Protein AF-Q21X79-F1 (afdb_monomer_lite)

Radius of gyration: 15.21 Å; chains: 1; bounding box: 32×27×43 Å

Foldseek 3Di:
DPVVVVLVVLVVVLVVLLCVLPPPVNLVVQPDPDDDVNHRSSVVSVVVSVVVSVVSVCVSVVVD

Structure (mmCIF, N/CA/C/O backbone):
data_AF-Q21X79-F1
#
_entry.id   AF-Q21X79-F1
#
loop_
_atom_site.group_PDB
_atom_site.id
_atom_site.type_symbol
_atom_site.label_atom_id
_atom_site.label_alt_id
_atom_site.label_comp_id
_atom_site.label_asym_id
_atom_site.label_entity_id
_atom_site.label_seq_id
_atom_site.pdbx_PDB_ins_code
_atom_site.Cartn_x
_atom_site.Cartn_y
_atom_site.Cartn_z
_atom_site.occupancy
_atom_site.B_iso_or_equiv
_atom_site.auth_seq_id
_atom_site.auth_comp_id
_atom_site.auth_asym_id
_atom_site.auth_atom_id
_atom_site.pdbx_PDB_model_num
ATOM 1 N N . MET A 1 1 ? -21.517 2.161 24.406 1.00 41.59 1 MET A N 1
ATOM 2 C CA . MET A 1 1 ? -20.276 2.940 24.182 1.00 41.59 1 MET A CA 1
ATOM 3 C C . MET A 1 1 ? -19.103 1.97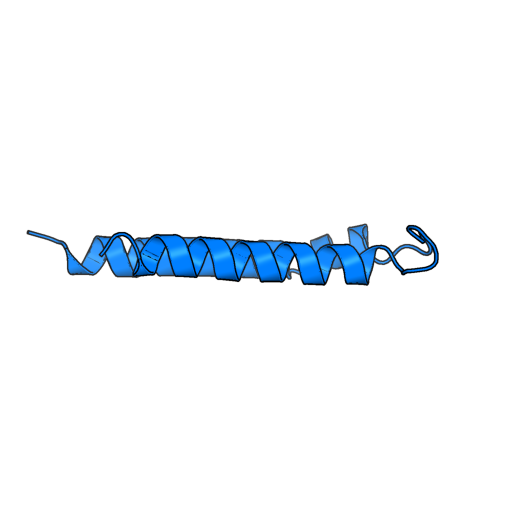5 23.972 1.00 41.59 1 MET A C 1
ATOM 5 O O . MET A 1 1 ? -18.452 1.630 24.940 1.00 41.59 1 MET A O 1
ATOM 9 N N . ASN A 1 2 ? -18.839 1.524 22.732 1.00 45.91 2 ASN A N 1
ATOM 10 C CA . ASN A 1 2 ? -17.730 0.599 22.387 1.00 45.91 2 ASN A CA 1
ATOM 11 C C . ASN A 1 2 ? -16.705 1.258 21.432 1.00 45.91 2 ASN A C 1
ATOM 13 O O . ASN A 1 2 ? -16.284 0.669 20.440 1.00 45.91 2 ASN A O 1
ATOM 17 N N . GLN A 1 3 ? -16.313 2.505 21.709 1.00 55.28 3 GLN A N 1
ATOM 18 C CA . GLN A 1 3 ? -15.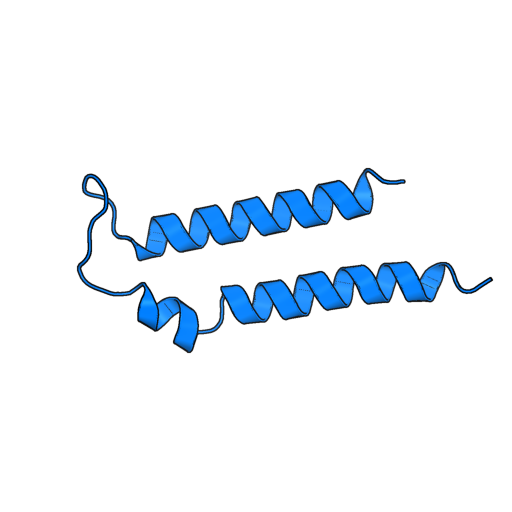431 3.298 20.830 1.00 55.28 3 GLN A CA 1
ATOM 19 C C . GLN A 1 3 ? -13.989 2.751 20.725 1.00 55.28 3 GLN A C 1
ATOM 21 O O . GLN A 1 3 ? -13.253 3.115 19.810 1.00 55.28 3 GLN A O 1
ATOM 26 N N . SER A 1 4 ? -13.562 1.888 21.653 1.00 57.16 4 SER A N 1
ATOM 27 C CA . SER A 1 4 ? -12.255 1.215 21.613 1.00 57.16 4 SER A CA 1
ATOM 28 C C . SER A 1 4 ? -12.216 0.090 20.576 1.00 57.16 4 SER A C 1
ATOM 30 O O . SER A 1 4 ? -11.234 -0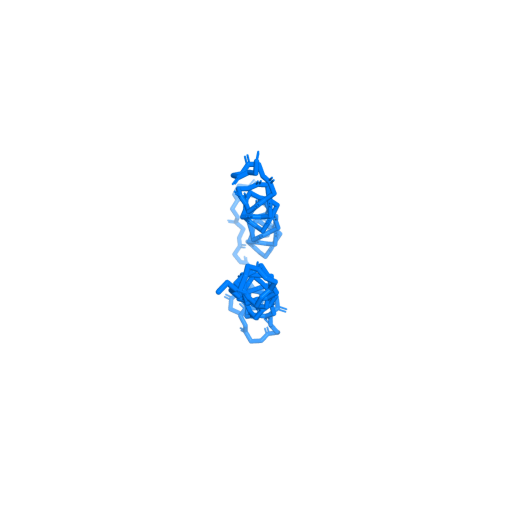.049 19.847 1.00 57.16 4 SER A O 1
ATOM 32 N N . ASN A 1 5 ? -13.307 -0.670 20.463 1.00 63.66 5 ASN A N 1
ATOM 33 C CA . ASN A 1 5 ? -13.373 -1.852 19.609 1.00 63.66 5 ASN A CA 1
ATOM 34 C C . ASN A 1 5 ? -13.368 -1.474 18.120 1.00 63.66 5 ASN A C 1
ATOM 36 O O . ASN A 1 5 ? -12.681 -2.098 17.322 1.00 63.66 5 ASN A O 1
ATOM 40 N N . THR A 1 6 ? -14.038 -0.382 17.741 1.00 72.75 6 THR A N 1
ATOM 41 C CA . THR A 1 6 ? -14.102 0.081 16.343 1.00 72.75 6 THR A CA 1
ATOM 42 C C . THR A 1 6 ? -12.764 0.590 15.807 1.00 72.75 6 THR A C 1
ATOM 44 O O . THR A 1 6 ? -12.455 0.382 14.633 1.00 72.75 6 THR A O 1
ATOM 47 N N . LYS A 1 7 ? -11.935 1.229 16.645 1.00 74.00 7 LYS A N 1
ATOM 48 C CA . LYS A 1 7 ? -10.577 1.649 16.252 1.00 74.00 7 LYS A CA 1
ATOM 49 C C . LYS A 1 7 ? -9.658 0.453 16.058 1.00 74.00 7 LYS A C 1
ATOM 51 O O . LYS A 1 7 ? -8.996 0.358 15.029 1.00 74.00 7 LYS A O 1
ATOM 56 N N . MET A 1 8 ? -9.662 -0.467 17.021 1.00 79.81 8 MET A N 1
ATOM 57 C CA . MET A 1 8 ? -8.879 -1.698 16.935 1.00 79.81 8 MET A CA 1
ATOM 58 C C . MET A 1 8 ? -9.310 -2.538 15.726 1.00 79.81 8 MET A C 1
ATOM 60 O O . MET A 1 8 ? -8.460 -3.017 14.983 1.00 79.81 8 MET A O 1
ATOM 64 N N . GLN A 1 9 ? -10.613 -2.611 15.447 1.00 85.19 9 GLN A N 1
ATOM 65 C CA . GLN A 1 9 ? -11.158 -3.279 14.268 1.0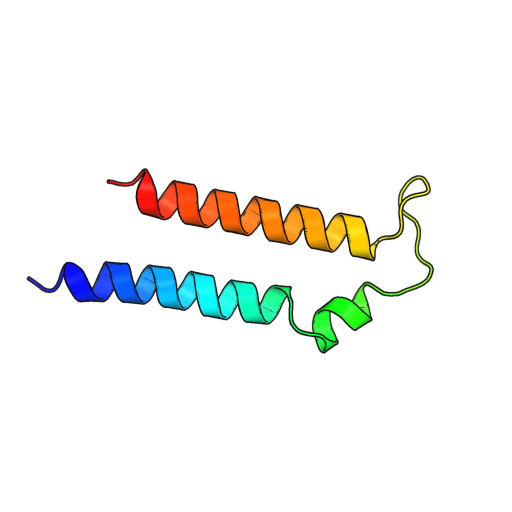0 85.19 9 GLN A CA 1
ATOM 66 C C . GLN A 1 9 ? -10.715 -2.610 12.958 1.00 85.19 9 GLN A C 1
ATOM 68 O O . GLN A 1 9 ? -10.321 -3.307 12.029 1.00 85.19 9 GLN A O 1
ATOM 73 N N . ARG A 1 10 ? -10.713 -1.272 12.868 1.00 85.19 10 ARG A N 1
ATOM 74 C CA . ARG A 1 10 ? -10.203 -0.555 11.683 1.00 85.19 10 ARG A CA 1
ATOM 75 C C . ARG A 1 10 ? -8.720 -0.818 11.436 1.00 85.19 10 ARG A C 1
ATOM 77 O O . ARG A 1 10 ? -8.343 -1.078 10.297 1.00 85.19 10 ARG A O 1
ATOM 84 N N . LEU A 1 11 ? -7.894 -0.784 12.483 1.00 86.88 11 LEU A N 1
ATOM 85 C CA . LEU A 1 11 ? -6.474 -1.124 12.365 1.00 86.88 11 LEU A CA 1
ATOM 86 C C . LEU A 1 11 ? -6.284 -2.590 11.961 1.00 86.88 11 LEU A C 1
ATOM 88 O O . LEU A 1 11 ? -5.458 -2.870 11.100 1.00 86.88 11 LEU A O 1
ATOM 92 N N . ALA A 1 12 ? -7.073 -3.511 12.522 1.00 89.31 12 ALA A N 1
ATOM 93 C CA . ALA A 1 12 ? -7.032 -4.923 12.151 1.00 89.31 12 ALA A CA 1
ATOM 94 C C . ALA A 1 12 ? -7.403 -5.141 10.675 1.00 89.31 12 ALA A C 1
ATOM 96 O O . ALA A 1 12 ? -6.734 -5.905 9.986 1.00 89.31 12 ALA A O 1
ATOM 97 N N . VAL A 1 13 ? -8.410 -4.427 10.158 1.00 90.19 13 VAL A N 1
ATOM 98 C CA . VAL A 1 13 ? -8.773 -4.468 8.732 1.00 90.19 13 VAL A CA 1
ATOM 99 C C . VAL A 1 13 ? -7.626 -3.957 7.860 1.00 90.19 13 VAL A C 1
ATOM 101 O O . VAL A 1 13 ? -7.273 -4.622 6.889 1.00 90.19 13 VAL A O 1
ATOM 104 N N . ILE A 1 14 ? -7.002 -2.828 8.216 1.00 90.31 14 ILE A N 1
ATOM 105 C CA . ILE A 1 14 ? -5.834 -2.302 7.487 1.00 90.31 14 ILE A CA 1
ATOM 106 C C . ILE A 1 14 ? -4.670 -3.297 7.537 1.00 90.31 14 ILE A C 1
ATOM 108 O O . ILE A 1 14 ? -4.004 -3.502 6.529 1.00 90.31 14 ILE A O 1
ATOM 112 N N . PHE A 1 15 ? -4.441 -3.950 8.676 1.00 90.06 15 PHE A N 1
ATOM 113 C CA . PHE A 1 15 ? -3.384 -4.946 8.832 1.00 90.06 15 PHE A CA 1
ATOM 114 C C . PHE A 1 15 ? -3.618 -6.186 7.962 1.00 90.06 15 PHE A C 1
ATOM 116 O O . PHE A 1 15 ? -2.717 -6.613 7.244 1.00 90.06 15 PHE A O 1
ATOM 123 N N . VAL A 1 16 ? -4.829 -6.747 7.979 1.00 93.00 16 VAL A N 1
ATOM 124 C CA . VAL A 1 16 ? -5.189 -7.885 7.118 1.00 93.00 16 VAL A CA 1
ATOM 125 C C . VAL A 1 16 ? -5.079 -7.495 5.644 1.00 93.00 16 VAL A C 1
ATOM 127 O O . VAL A 1 16 ? -4.557 -8.267 4.842 1.00 93.00 16 VAL A O 1
ATOM 130 N N . PHE A 1 17 ? -5.501 -6.281 5.292 1.00 92.81 17 PHE A N 1
ATOM 131 C CA . PHE A 1 17 ? -5.373 -5.751 3.940 1.00 92.81 17 PHE A CA 1
ATOM 132 C C . PHE A 1 17 ? -3.905 -5.585 3.518 1.00 92.81 17 PHE A C 1
ATOM 134 O O . PHE A 1 17 ? -3.533 -6.009 2.427 1.00 92.81 17 PHE A O 1
ATOM 141 N N . ALA A 1 18 ? -3.050 -5.051 4.395 1.00 91.44 18 ALA A N 1
ATOM 142 C CA . ALA A 1 18 ? -1.609 -4.955 4.169 1.00 91.44 18 ALA A CA 1
ATOM 143 C C . ALA A 1 18 ? -0.977 -6.337 3.969 1.00 91.44 18 ALA A C 1
ATOM 145 O O . ALA A 1 18 ? -0.207 -6.531 3.032 1.00 91.44 18 ALA A O 1
ATOM 146 N N . ASN A 1 19 ? -1.333 -7.305 4.817 1.00 93.50 19 ASN A N 1
ATOM 147 C CA . ASN A 1 19 ? -0.850 -8.677 4.705 1.00 93.50 19 ASN A CA 1
ATOM 148 C C . ASN A 1 19 ? -1.248 -9.292 3.359 1.00 93.50 19 ASN A C 1
ATOM 150 O O . ASN A 1 19 ? -0.419 -9.915 2.711 1.00 93.50 19 ASN A O 1
ATOM 154 N N . LEU A 1 20 ? -2.482 -9.060 2.901 1.00 91.88 20 LEU A N 1
ATOM 155 C CA . LEU A 1 20 ? -2.924 -9.507 1.585 1.00 91.88 20 LEU A CA 1
ATOM 156 C C . LEU A 1 20 ? -2.094 -8.844 0.473 1.00 91.88 20 LEU A C 1
ATOM 158 O O . LEU A 1 20 ? -1.522 -9.549 -0.350 1.00 91.88 20 LEU A O 1
ATOM 162 N N . LEU A 1 21 ? -1.949 -7.515 0.487 1.00 90.19 21 LEU A N 1
ATOM 163 C CA . LEU A 1 21 ? -1.177 -6.776 -0.522 1.00 90.19 21 LEU A CA 1
ATOM 164 C C . LEU A 1 21 ? 0.292 -7.222 -0.601 1.00 90.19 21 LEU A C 1
ATOM 166 O O . LEU A 1 21 ? 0.836 -7.318 -1.701 1.00 90.19 21 LEU A O 1
ATOM 170 N N . PHE A 1 22 ? 0.927 -7.513 0.534 1.00 91.44 22 PHE A N 1
ATOM 171 C CA . PHE A 1 22 ? 2.332 -7.933 0.606 1.00 91.44 22 PHE A CA 1
ATOM 172 C C . PHE A 1 22 ? 2.529 -9.450 0.685 1.00 91.44 22 PHE A C 1
ATOM 174 O O . PHE A 1 22 ? 3.632 -9.927 0.950 1.00 91.44 22 PHE A O 1
ATOM 181 N N . ASN A 1 23 ? 1.479 -10.230 0.443 1.00 92.69 23 ASN A N 1
ATOM 182 C CA . ASN A 1 23 ? 1.569 -11.679 0.443 1.00 92.69 23 ASN A CA 1
ATOM 183 C C . ASN A 1 23 ? 2.397 -12.175 -0.758 1.00 92.69 23 ASN A C 1
ATOM 185 O O . ASN A 1 23 ? 2.260 -11.667 -1.872 1.00 92.69 23 ASN A O 1
ATOM 189 N N . TYR A 1 24 ? 3.230 -13.200 -0.552 1.00 87.12 24 TYR A N 1
ATOM 190 C CA . TYR A 1 24 ? 4.131 -13.714 -1.592 1.00 87.12 24 TYR A CA 1
ATOM 191 C C . TYR A 1 24 ? 3.405 -14.127 -2.892 1.00 87.12 24 TYR A C 1
ATOM 193 O O . TYR A 1 24 ? 3.825 -13.673 -3.950 1.00 87.12 24 TYR A O 1
ATOM 201 N N . PRO A 1 25 ? 2.300 -14.898 -2.863 1.00 89.38 25 PRO A N 1
ATOM 202 C CA . PRO A 1 25 ? 1.439 -15.146 -4.022 1.00 89.38 25 PRO A CA 1
ATOM 203 C C . PRO A 1 25 ? 1.056 -13.911 -4.847 1.00 89.38 25 PRO A C 1
ATOM 205 O O . PRO A 1 25 ? 1.156 -13.941 -6.073 1.00 89.38 25 PRO A O 1
ATOM 208 N N . LEU A 1 26 ? 0.644 -12.819 -4.199 1.00 88.50 26 LEU A N 1
ATOM 209 C CA . LEU A 1 26 ? 0.285 -11.582 -4.896 1.00 88.50 26 LEU A CA 1
ATOM 210 C C . LEU A 1 26 ? 1.524 -10.892 -5.465 1.00 88.50 26 LEU A C 1
ATOM 212 O O . LEU A 1 26 ? 1.515 -10.489 -6.624 1.00 88.50 26 LEU A O 1
ATOM 216 N N . LEU A 1 27 ? 2.624 -10.844 -4.714 1.00 89.56 27 LEU A N 1
ATOM 217 C CA . LEU A 1 27 ? 3.898 -10.315 -5.211 1.00 89.56 27 LEU A CA 1
ATOM 218 C C . LEU A 1 27 ? 4.419 -11.115 -6.414 1.00 89.56 27 LEU A C 1
ATOM 220 O O . LEU A 1 27 ? 4.877 -10.529 -7.392 1.00 89.56 27 LEU A O 1
ATOM 224 N N . ALA A 1 28 ? 4.287 -12.441 -6.392 1.00 89.25 28 ALA A N 1
ATOM 225 C CA . ALA A 1 28 ? 4.695 -13.326 -7.477 1.00 89.25 28 ALA A CA 1
ATOM 226 C C . ALA A 1 28 ? 3.919 -13.054 -8.778 1.00 89.25 28 ALA A C 1
ATOM 228 O O . ALA A 1 28 ? 4.483 -13.188 -9.864 1.00 89.25 28 ALA A O 1
ATOM 229 N N . LEU A 1 29 ? 2.661 -12.595 -8.691 1.00 87.50 29 LEU A N 1
ATOM 230 C CA . LEU A 1 29 ? 1.890 -12.169 -9.864 1.00 87.50 29 LEU A CA 1
ATOM 231 C C . LEU A 1 29 ? 2.468 -10.919 -10.537 1.00 87.50 29 LEU A C 1
ATOM 233 O O . LEU A 1 29 ? 2.268 -10.763 -11.741 1.00 87.50 29 LEU A O 1
ATOM 237 N N . PHE A 1 30 ? 3.164 -10.048 -9.805 1.00 86.44 30 PHE A N 1
ATOM 238 C CA . PHE A 1 30 ? 3.795 -8.834 -10.342 1.00 86.44 30 PHE A CA 1
ATOM 239 C C . PHE A 1 30 ? 5.310 -8.979 -10.541 1.00 86.44 30 PHE A C 1
ATOM 241 O O . PHE A 1 30 ? 5.911 -8.169 -11.244 1.00 86.44 30 PHE A O 1
ATOM 248 N N . ASN A 1 31 ? 5.922 -10.037 -10.000 1.00 86.12 31 ASN A N 1
ATOM 249 C CA . ASN A 1 31 ? 7.335 -10.390 -10.163 1.00 86.12 31 ASN A CA 1
ATOM 250 C C . ASN A 1 31 ? 7.649 -11.001 -11.545 1.00 86.12 31 ASN A C 1
ATOM 252 O O . ASN A 1 31 ? 8.375 -11.987 -11.672 1.00 86.12 31 ASN A O 1
ATOM 256 N N . ARG A 1 32 ? 7.060 -10.445 -12.604 1.00 82.94 32 ARG A N 1
ATOM 257 C CA . ARG A 1 32 ? 7.327 -10.836 -13.992 1.00 82.94 32 ARG A CA 1
ATOM 258 C C . ARG A 1 32 ? 8.368 -9.883 -14.572 1.00 82.94 32 ARG A C 1
ATOM 260 O O 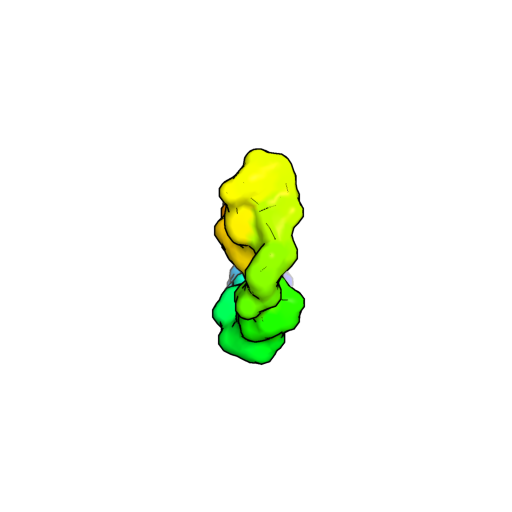. ARG A 1 32 ? 8.474 -8.744 -14.125 1.00 82.94 32 ARG A O 1
ATOM 267 N N . ALA A 1 33 ? 9.055 -10.288 -15.640 1.00 78.75 33 ALA A N 1
ATOM 268 C CA . ALA A 1 33 ? 9.965 -9.423 -16.407 1.00 78.75 33 ALA A CA 1
ATOM 269 C C . ALA A 1 33 ? 9.249 -8.274 -17.166 1.00 78.75 33 ALA A C 1
ATOM 271 O O . ALA A 1 33 ? 9.767 -7.732 -18.138 1.00 78.75 33 ALA A O 1
ATOM 272 N N . SER A 1 34 ? 8.037 -7.907 -16.746 1.00 81.50 34 SER A N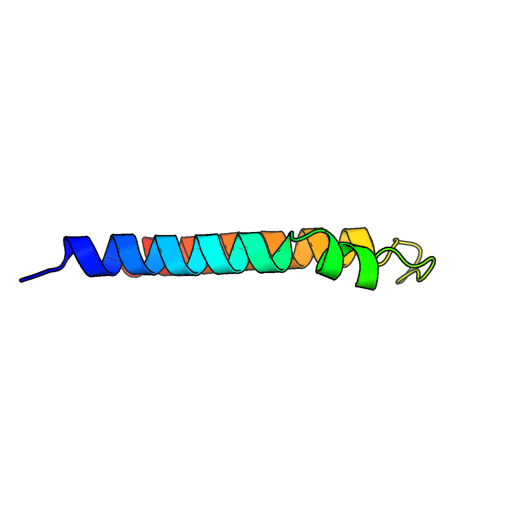 1
ATOM 273 C CA . SER A 1 34 ? 7.293 -6.755 -17.233 1.00 81.50 34 SER A CA 1
ATOM 274 C C . SER A 1 34 ? 7.883 -5.472 -16.655 1.00 81.50 34 SER A C 1
ATOM 276 O O . SER A 1 34 ? 7.942 -5.294 -15.434 1.00 81.50 34 SER A O 1
ATOM 278 N N . MET A 1 35 ? 8.280 -4.567 -17.542 1.00 86.19 35 MET A N 1
ATOM 279 C CA . MET A 1 35 ? 8.799 -3.248 -17.202 1.00 86.19 35 MET A CA 1
ATOM 280 C C . MET A 1 35 ? 7.771 -2.181 -17.587 1.00 86.19 35 MET A C 1
ATOM 282 O O . MET A 1 35 ? 7.240 -2.202 -18.696 1.00 86.19 35 MET A O 1
ATOM 286 N N . LEU A 1 36 ? 7.506 -1.237 -16.689 1.00 85.56 36 LEU A N 1
ATOM 287 C CA . LEU A 1 36 ? 6.753 -0.015 -16.967 1.00 85.56 36 LEU A CA 1
ATOM 288 C C . LEU A 1 36 ? 7.744 1.143 -17.057 1.00 85.56 36 LEU A C 1
ATOM 290 O O . LEU A 1 36 ? 8.358 1.507 -16.057 1.00 85.56 36 LEU A O 1
ATOM 294 N N . GLY A 1 37 ? 7.943 1.696 -18.257 1.00 86.25 37 GLY A N 1
ATOM 295 C CA . GLY A 1 37 ? 8.863 2.825 -18.459 1.00 86.25 37 GLY A CA 1
ATOM 296 C C . GLY A 1 37 ? 10.313 2.543 -18.030 1.00 86.25 37 GLY A C 1
ATOM 297 O O . GLY A 1 37 ? 11.000 3.456 -17.591 1.00 86.25 37 GLY A O 1
ATOM 298 N N . GLY A 1 38 ? 10.762 1.282 -18.101 1.00 87.88 38 GLY A N 1
ATOM 299 C CA . GLY A 1 38 ? 12.094 0.846 -17.651 1.00 87.88 38 GLY A CA 1
ATOM 300 C C . GLY A 1 38 ? 12.180 0.420 -16.179 1.00 87.88 38 GLY A C 1
ATOM 301 O O . GLY A 1 38 ? 13.216 -0.083 -15.755 1.00 87.88 38 GLY A O 1
ATOM 302 N N . ILE A 1 39 ? 11.098 0.557 -15.405 1.00 87.94 39 ILE A N 1
ATOM 303 C CA . ILE A 1 39 ? 11.036 0.151 -13.995 1.00 87.94 39 ILE A CA 1
ATOM 304 C C . ILE A 1 39 ? 10.308 -1.197 -13.887 1.00 87.94 39 ILE A C 1
ATOM 306 O O . ILE A 1 39 ? 9.234 -1.347 -14.477 1.00 87.94 39 ILE A O 1
ATOM 310 N N . PRO A 1 40 ? 10.822 -2.190 -13.136 1.00 90.06 40 PRO A N 1
ATOM 311 C CA . PRO A 1 40 ? 10.111 -3.451 -12.963 1.00 90.06 40 PRO A CA 1
ATOM 312 C C . PRO A 1 40 ? 8.763 -3.241 -12.264 1.00 90.06 40 PRO A C 1
ATOM 314 O O . PRO A 1 40 ? 8.671 -2.539 -11.253 1.00 90.06 40 PRO A O 1
ATOM 317 N N . LEU A 1 41 ? 7.720 -3.887 -12.790 1.00 89.94 41 LEU A N 1
ATOM 318 C CA . LEU A 1 41 ? 6.333 -3.743 -12.332 1.00 89.94 41 LEU A CA 1
ATOM 319 C C . LEU A 1 41 ? 6.166 -4.000 -10.826 1.00 89.94 41 LEU A C 1
ATOM 321 O O . LEU A 1 41 ? 5.368 -3.335 -10.166 1.00 89.94 41 LEU A O 1
ATOM 325 N N . LEU A 1 42 ? 6.957 -4.925 -10.279 1.00 90.69 42 LEU A N 1
ATOM 326 C CA . LEU A 1 42 ? 6.971 -5.245 -8.855 1.00 90.69 42 LEU A CA 1
ATOM 327 C C . LEU A 1 42 ? 7.260 -4.017 -7.979 1.00 90.69 42 LEU A C 1
ATOM 329 O O . LEU A 1 42 ? 6.586 -3.823 -6.971 1.00 90.69 42 LEU A O 1
ATOM 333 N N . TYR A 1 43 ? 8.214 -3.164 -8.364 1.00 91.12 43 TYR A N 1
ATOM 334 C CA . TYR A 1 43 ? 8.530 -1.960 -7.591 1.00 91.12 43 TYR A CA 1
ATOM 335 C C . TYR A 1 43 ? 7.361 -0.982 -7.601 1.00 91.12 43 TYR A C 1
ATOM 337 O O . TYR A 1 43 ? 6.967 -0.491 -6.546 1.00 91.12 43 TYR A O 1
ATOM 345 N N . VAL A 1 44 ? 6.766 -0.744 -8.774 1.00 92.31 44 VAL A N 1
ATOM 346 C CA . VAL A 1 44 ? 5.592 0.131 -8.910 1.00 92.31 44 VAL A CA 1
ATOM 347 C C . VAL A 1 44 ? 4.458 -0.361 -8.009 1.00 92.31 44 VAL A C 1
ATOM 349 O O . VAL A 1 44 ? 3.890 0.425 -7.255 1.00 92.31 44 VAL A O 1
ATOM 352 N N . TYR A 1 45 ? 4.182 -1.667 -8.025 1.00 92.06 45 TYR A N 1
ATOM 353 C CA . TYR A 1 45 ? 3.181 -2.280 -7.158 1.00 92.06 45 TYR A CA 1
ATOM 354 C C . TYR A 1 45 ? 3.477 -2.046 -5.671 1.00 92.06 45 TYR A C 1
ATOM 356 O O . TYR A 1 45 ? 2.602 -1.577 -4.946 1.00 92.06 45 TYR A O 1
ATOM 364 N N . VAL A 1 46 ? 4.706 -2.322 -5.218 1.00 92.94 46 VAL A N 1
ATOM 365 C CA . VAL A 1 46 ? 5.101 -2.164 -3.807 1.00 92.94 46 VAL A CA 1
ATOM 366 C C . VAL A 1 46 ? 4.943 -0.714 -3.346 1.00 92.94 46 VAL A C 1
ATOM 368 O O . VAL A 1 46 ? 4.379 -0.475 -2.279 1.00 92.94 46 VAL A O 1
ATOM 371 N N . PHE A 1 47 ? 5.379 0.257 -4.152 1.00 94.06 47 PHE A N 1
ATOM 372 C CA . PHE A 1 47 ? 5.242 1.675 -3.813 1.00 94.06 47 PHE A CA 1
ATOM 373 C C . PHE A 1 47 ? 3.780 2.135 -3.778 1.00 94.06 47 PHE A C 1
ATOM 375 O O . PHE A 1 47 ? 3.392 2.845 -2.851 1.00 94.06 47 PHE A O 1
ATOM 382 N N . VAL A 1 48 ? 2.952 1.707 -4.737 1.00 94.19 48 VAL A N 1
ATOM 383 C CA . VAL A 1 48 ? 1.514 2.030 -4.756 1.00 94.19 48 VAL A CA 1
ATOM 384 C C . VAL A 1 48 ? 0.795 1.403 -3.560 1.00 94.19 48 VAL A C 1
ATOM 386 O O . VAL A 1 48 ? 0.042 2.091 -2.871 1.00 94.19 48 VAL A O 1
ATOM 389 N N . ALA A 1 49 ? 1.056 0.125 -3.273 1.00 94.06 49 ALA A N 1
ATOM 390 C CA . ALA A 1 49 ? 0.521 -0.586 -2.114 1.00 94.06 49 ALA A CA 1
ATOM 391 C C . ALA A 1 49 ? 0.873 0.128 -0.801 1.00 94.06 49 ALA A C 1
ATOM 393 O O . ALA A 1 49 ? 0.017 0.332 0.062 1.00 94.06 49 ALA A O 1
ATOM 394 N N . TRP A 1 50 ? 2.128 0.556 -0.673 1.00 95.06 50 TRP A N 1
ATOM 395 C CA . TRP A 1 50 ? 2.618 1.263 0.502 1.00 95.06 50 TRP A CA 1
ATOM 396 C C . TRP A 1 50 ? 1.988 2.653 0.660 1.00 95.06 50 TRP A C 1
ATOM 398 O O . TRP A 1 50 ? 1.495 2.982 1.740 1.00 95.06 50 TRP A O 1
ATOM 408 N N . ALA A 1 51 ? 1.917 3.442 -0.417 1.00 96.00 51 ALA A N 1
ATOM 409 C CA . ALA A 1 51 ? 1.263 4.751 -0.408 1.00 96.00 51 ALA A CA 1
ATOM 410 C C . ALA A 1 51 ? -0.228 4.647 -0.046 1.00 96.00 51 ALA A C 1
ATOM 412 O O . ALA A 1 51 ? -0.741 5.453 0.731 1.00 96.00 51 ALA A O 1
ATOM 413 N N . LEU A 1 52 ? -0.916 3.620 -0.554 1.00 94.62 52 LEU A N 1
ATOM 414 C CA . LEU A 1 52 ? -2.313 3.352 -0.232 1.00 94.62 52 LEU A CA 1
ATOM 415 C C . LEU A 1 52 ? -2.493 3.039 1.261 1.00 94.62 52 LEU A C 1
ATOM 417 O O . LEU A 1 52 ? -3.408 3.578 1.883 1.00 94.62 52 LEU A O 1
ATOM 421 N N . LEU A 1 53 ? -1.607 2.244 1.871 1.00 92.75 53 LEU A N 1
ATOM 422 C CA . LEU A 1 53 ? -1.654 1.980 3.315 1.00 92.75 53 LEU A CA 1
ATOM 423 C C . LEU A 1 53 ? -1.411 3.230 4.157 1.00 92.75 53 LEU A C 1
ATOM 425 O O . LEU A 1 53 ? -2.119 3.434 5.142 1.00 92.75 53 LEU A O 1
ATOM 429 N N . ILE A 1 54 ? -0.457 4.077 3.766 1.00 92.94 54 ILE A N 1
ATOM 430 C CA . ILE A 1 54 ? -0.228 5.365 4.432 1.00 92.94 54 ILE A CA 1
ATOM 431 C C . ILE A 1 54 ? -1.480 6.236 4.328 1.00 92.94 54 ILE A C 1
ATOM 433 O O . ILE A 1 54 ? -1.916 6.778 5.338 1.00 92.94 54 ILE A O 1
ATOM 437 N N . GLY A 1 55 ? -2.102 6.317 3.149 1.00 94.44 55 GLY A N 1
ATOM 438 C CA . GLY A 1 55 ? -3.349 7.055 2.950 1.00 94.44 55 GLY A CA 1
ATOM 439 C C . GLY A 1 55 ? -4.499 6.519 3.806 1.00 94.44 55 GLY A C 1
ATOM 440 O O . GLY A 1 55 ? -5.209 7.296 4.442 1.00 94.44 55 GLY A O 1
ATOM 441 N N . LEU A 1 56 ? -4.662 5.195 3.897 1.00 90.12 56 LEU A N 1
ATOM 442 C CA . LEU A 1 56 ? -5.668 4.575 4.766 1.00 90.12 56 LEU A CA 1
ATOM 443 C C . LEU A 1 56 ? -5.404 4.859 6.249 1.00 90.12 56 LEU A C 1
ATOM 445 O O . LEU A 1 56 ? -6.341 5.171 6.986 1.00 90.12 56 LEU A O 1
ATOM 449 N N . LEU A 1 57 ? -4.148 4.773 6.691 1.00 89.81 57 LEU A N 1
ATOM 450 C CA . LEU A 1 57 ? -3.763 5.106 8.062 1.00 89.81 57 LEU A CA 1
ATOM 451 C C . LEU A 1 57 ? -4.008 6.584 8.363 1.00 89.81 57 LEU A C 1
ATOM 453 O O . LEU A 1 57 ? -4.627 6.888 9.381 1.00 89.81 57 LEU A O 1
ATOM 457 N N . ALA A 1 58 ? -3.598 7.479 7.462 1.00 91.69 58 ALA A N 1
ATOM 458 C CA . ALA A 1 58 ? -3.855 8.909 7.559 1.00 91.69 58 ALA A CA 1
ATOM 459 C C . ALA A 1 58 ? -5.359 9.172 7.683 1.00 91.69 58 ALA A C 1
ATOM 461 O O . ALA A 1 58 ? -5.777 9.777 8.657 1.00 91.69 58 ALA A O 1
ATOM 462 N N . LEU A 1 59 ? -6.201 8.594 6.821 1.00 89.19 59 LEU A N 1
ATOM 463 C CA . LEU A 1 59 ? -7.659 8.742 6.903 1.00 89.19 59 LEU A CA 1
ATOM 464 C C . LEU A 1 59 ? -8.263 8.220 8.214 1.00 89.19 59 LEU A C 1
ATOM 466 O O . LEU A 1 59 ? -9.246 8.775 8.706 1.00 89.19 59 LEU A O 1
ATOM 470 N N . VAL A 1 60 ? -7.735 7.132 8.779 1.00 86.31 60 VAL A N 1
ATOM 471 C CA . VAL A 1 60 ? -8.225 6.605 10.063 1.00 86.31 60 VAL A CA 1
ATOM 472 C C . VAL A 1 60 ? -7.804 7.493 11.233 1.00 86.31 60 VAL A C 1
ATOM 474 O O . VAL A 1 60 ? -8.581 7.636 12.180 1.00 86.31 60 VAL A O 1
ATOM 477 N N . ILE A 1 61 ? -6.606 8.077 11.169 1.00 84.56 61 ILE A N 1
ATOM 478 C CA . ILE A 1 61 ? -6.047 8.944 12.211 1.00 84.56 61 ILE A CA 1
ATOM 479 C C . ILE A 1 61 ? -6.614 10.366 12.127 1.00 84.56 61 ILE A C 1
ATOM 481 O O . ILE A 1 61 ? -6.892 10.950 13.166 1.00 84.56 61 ILE A O 1
ATOM 485 N N . GLU A 1 62 ? -6.796 10.902 10.924 1.00 84.50 62 GLU A N 1
ATOM 486 C CA . GLU A 1 62 ? -7.202 12.283 10.635 1.00 84.50 62 GLU A CA 1
ATOM 487 C C . GLU A 1 62 ? -8.718 12.480 10.691 1.00 84.50 62 GLU A C 1
ATOM 489 O O . GLU A 1 62 ? -9.189 13.575 10.969 1.00 84.50 62 GLU A O 1
ATOM 494 N N . ARG A 1 63 ? -9.520 11.414 10.549 1.00 61.94 63 ARG A N 1
ATOM 495 C CA . ARG A 1 63 ? -10.956 11.434 10.911 1.00 61.94 63 ARG A CA 1
ATOM 496 C C . ARG A 1 63 ? -11.183 11.492 12.433 1.00 61.94 63 ARG A C 1
ATOM 498 O O . ARG A 1 63 ? -12.160 10.923 12.930 1.00 61.94 63 ARG A O 1
ATOM 505 N N . ARG A 1 64 ? -10.265 12.109 13.171 1.00 52.56 64 ARG A N 1
ATOM 506 C CA . ARG A 1 64 ? -10.272 12.246 14.622 1.00 52.56 64 ARG A CA 1
ATOM 507 C C . ARG A 1 64 ? -10.430 13.700 15.020 1.00 52.56 64 ARG A C 1
ATOM 509 O O . ARG A 1 64 ? -9.773 14.550 14.393 1.00 52.56 64 ARG A O 1
#

Organism: Albidiferax ferrireducens (strain ATCC BAA-621 / DSM 15236 / T118) (NCBI:txid338969)

Sequence (64 aa):
MNQSNTKMQRLAVIFVFANLLFNYPLLALFNRASMLGGIPLLYVYVFVAWALLIGLLALVIERR

Secondary structure (DSSP, 8-state):
--HHHHHHHHHHHHHHHHHHHT-HHHHHHH-SS-EETTEEHHHHHHHHHHHHHHHHHHHHHH--

pLDDT: mean 85.05, std 12.03, range [41.59, 96.0]